Protein AF-A0A0E9VXN1-F1 (afdb_monomer)

Structure (mmCIF, N/CA/C/O backbone):
data_AF-A0A0E9VXN1-F1
#
_entry.id   AF-A0A0E9VXN1-F1
#
loop_
_atom_site.group_PDB
_atom_site.id
_atom_site.type_symbol
_atom_site.label_atom_id
_atom_site.label_alt_id
_atom_site.label_comp_id
_atom_site.label_asym_id
_atom_site.label_entity_id
_atom_site.label_seq_id
_atom_site.pdbx_PDB_ins_code
_atom_site.Cartn_x
_atom_site.Cartn_y
_atom_site.Cartn_z
_atom_site.occupancy
_atom_site.B_iso_or_equiv
_atom_site.auth_seq_id
_atom_site.auth_comp_id
_atom_site.auth_asym_id
_atom_site.auth_atom_id
_atom_site.pdbx_PDB_model_num
ATOM 1 N N . MET A 1 1 ? 6.090 -12.924 -28.806 1.00 87.06 1 MET A N 1
ATOM 2 C CA . MET A 1 1 ? 5.669 -14.341 -28.724 1.00 87.06 1 MET A CA 1
ATOM 3 C C . MET A 1 1 ? 4.661 -14.484 -27.591 1.00 87.06 1 MET A C 1
ATOM 5 O O . MET A 1 1 ? 4.756 -13.694 -26.655 1.00 87.06 1 MET A O 1
ATOM 9 N N . PRO A 1 2 ? 3.698 -15.418 -27.662 1.00 88.44 2 PRO A N 1
ATOM 10 C CA . PRO A 1 2 ? 2.807 -15.714 -26.539 1.00 88.44 2 PRO A CA 1
ATOM 11 C C . PRO A 1 2 ? 3.609 -16.160 -25.306 1.00 88.44 2 PRO A C 1
ATOM 13 O O . PRO A 1 2 ? 4.656 -16.790 -25.436 1.00 88.44 2 PRO A O 1
ATOM 16 N N . GLY A 1 3 ? 3.126 -15.811 -24.113 1.00 95.75 3 GLY A N 1
ATOM 17 C CA . GLY A 1 3 ? 3.819 -16.065 -22.851 1.00 95.75 3 GLY A CA 1
ATOM 18 C C . GLY A 1 3 ? 2.880 -16.000 -21.648 1.00 95.75 3 GLY A C 1
ATOM 19 O O . GLY A 1 3 ? 1.692 -15.706 -21.784 1.00 95.75 3 GLY A O 1
ATOM 20 N N . ARG A 1 4 ? 3.411 -16.295 -20.457 1.00 92.12 4 ARG A N 1
ATOM 21 C CA . ARG A 1 4 ? 2.635 -16.291 -19.211 1.00 92.12 4 ARG A CA 1
ATOM 22 C C . ARG A 1 4 ? 2.306 -14.858 -18.789 1.00 92.12 4 ARG A C 1
ATOM 24 O O . ARG A 1 4 ? 3.209 -14.059 -18.566 1.00 92.12 4 ARG A O 1
ATOM 31 N N . MET A 1 5 ? 1.019 -14.566 -18.621 1.00 92.25 5 MET A N 1
ATOM 32 C CA . MET A 1 5 ? 0.523 -13.295 -18.092 1.00 92.25 5 MET A CA 1
ATOM 33 C C . MET A 1 5 ? 0.024 -13.483 -16.652 1.00 92.25 5 MET A C 1
ATOM 35 O O . MET A 1 5 ? -0.691 -14.442 -16.361 1.00 92.25 5 MET A O 1
ATOM 39 N N . GLY A 1 6 ? 0.391 -12.567 -15.752 1.00 92.94 6 GLY A N 1
ATOM 40 C CA . GLY A 1 6 ? -0.026 -12.593 -14.345 1.00 92.94 6 GLY A CA 1
ATOM 41 C C . GLY A 1 6 ? 0.817 -13.506 -13.445 1.00 92.94 6 GLY A C 1
ATOM 42 O O . GLY A 1 6 ? 1.809 -14.093 -13.871 1.00 92.94 6 GLY A O 1
ATOM 43 N N . ASN A 1 7 ? 0.425 -13.603 -12.169 1.00 91.69 7 ASN A N 1
ATOM 44 C CA . ASN A 1 7 ? 1.213 -14.245 -11.104 1.00 91.69 7 ASN A CA 1
ATOM 45 C C . ASN A 1 7 ? 2.633 -13.659 -10.957 1.00 91.69 7 ASN A C 1
ATOM 47 O O . ASN A 1 7 ? 3.611 -14.380 -10.760 1.00 91.69 7 ASN A O 1
ATOM 51 N N . VAL A 1 8 ? 2.728 -12.338 -11.080 1.00 93.69 8 VAL A N 1
ATOM 52 C CA . VAL A 1 8 ? 3.941 -11.550 -10.854 1.00 93.69 8 VAL A CA 1
A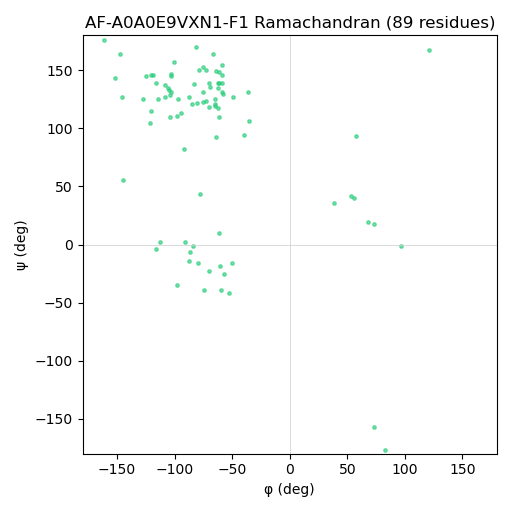TOM 53 C C . VAL A 1 8 ? 3.651 -10.586 -9.710 1.00 93.69 8 VAL A C 1
ATOM 55 O O . VAL A 1 8 ? 2.517 -10.128 -9.558 1.00 93.69 8 VAL A O 1
ATOM 58 N N . TYR A 1 9 ? 4.660 -10.294 -8.891 1.00 94.50 9 TYR A N 1
ATOM 59 C CA . TYR A 1 9 ? 4.540 -9.267 -7.864 1.00 94.50 9 TYR A CA 1
ATOM 60 C C . TYR A 1 9 ? 4.474 -7.892 -8.516 1.00 94.50 9 TYR A C 1
ATOM 62 O O . TYR A 1 9 ? 5.425 -7.466 -9.167 1.00 94.50 9 TYR A O 1
ATOM 70 N N . ASP A 1 10 ? 3.362 -7.202 -8.297 1.00 93.75 10 ASP A N 1
ATOM 71 C CA . ASP A 1 10 ? 3.154 -5.833 -8.746 1.00 93.75 10 ASP A CA 1
ATOM 72 C C . ASP A 1 10 ? 2.881 -4.923 -7.541 1.00 93.75 10 ASP A C 1
ATOM 74 O O . ASP A 1 10 ? 2.306 -5.355 -6.538 1.00 93.75 10 ASP A O 1
ATOM 78 N N . THR A 1 11 ? 3.338 -3.673 -7.604 1.00 94.69 11 THR A N 1
ATOM 79 C CA . THR A 1 11 ? 3.213 -2.701 -6.509 1.00 94.69 11 THR A CA 1
ATOM 80 C C . THR A 1 11 ? 2.431 -1.481 -6.971 1.00 94.69 11 THR A C 1
ATOM 82 O O . THR A 1 11 ? 2.914 -0.684 -7.769 1.00 94.69 11 THR A O 1
ATOM 85 N N . ALA A 1 12 ? 1.252 -1.277 -6.386 1.00 94.62 12 ALA A N 1
ATOM 86 C CA . ALA A 1 12 ? 0.502 -0.040 -6.552 1.00 94.62 12 ALA A CA 1
ATOM 87 C C . ALA A 1 12 ? 1.050 1.051 -5.613 1.00 94.62 12 ALA A C 1
ATOM 89 O O . ALA A 1 12 ? 1.084 0.881 -4.392 1.00 94.62 12 ALA A O 1
ATOM 90 N N . PHE A 1 13 ? 1.480 2.180 -6.179 1.00 92.56 13 PHE A N 1
ATOM 91 C CA . PHE A 1 13 ? 2.054 3.306 -5.435 1.00 92.56 13 PHE A CA 1
ATOM 92 C C . PHE A 1 13 ? 1.039 4.435 -5.213 1.00 92.56 13 PHE A C 1
ATOM 94 O O . PHE A 1 13 ? 0.084 4.594 -5.966 1.00 92.56 13 PHE A O 1
ATOM 101 N N . GLY A 1 14 ? 1.269 5.259 -4.183 1.00 89.81 14 GLY A N 1
ATOM 102 C CA . GLY A 1 14 ? 0.493 6.487 -3.959 1.00 89.81 14 GLY A CA 1
ATOM 103 C C . GLY A 1 14 ? -0.934 6.277 -3.439 1.00 89.81 14 GLY A C 1
ATOM 104 O O . GLY A 1 14 ? -1.751 7.195 -3.508 1.00 89.81 14 GLY A O 1
ATOM 105 N N . LEU A 1 15 ? -1.243 5.096 -2.900 1.00 92.31 15 LEU A N 1
ATOM 106 C CA . LEU A 1 15 ? -2.567 4.806 -2.362 1.00 92.31 15 LEU A CA 1
ATOM 107 C C . LEU A 1 15 ? -2.775 5.493 -1.006 1.00 92.31 15 LEU A C 1
ATOM 109 O O . LEU A 1 15 ? -2.024 5.292 -0.053 1.00 92.31 15 LEU A O 1
ATOM 113 N N . LYS A 1 16 ? -3.820 6.317 -0.917 1.00 90.62 16 LYS A N 1
ATOM 114 C CA . LYS A 1 16 ? -4.189 7.047 0.301 1.00 90.62 16 LYS A CA 1
ATOM 115 C C . LYS A 1 16 ? -5.018 6.161 1.236 1.00 90.62 16 LYS A C 1
ATOM 117 O O . LYS A 1 16 ? -5.932 5.481 0.780 1.00 90.62 16 LYS A O 1
ATOM 122 N N . VAL A 1 17 ? -4.753 6.213 2.540 1.00 90.56 17 VAL A N 1
ATOM 123 C CA . VAL A 1 17 ? -5.593 5.569 3.565 1.00 90.56 17 VAL A CA 1
ATOM 124 C C . VAL A 1 17 ? -6.713 6.523 3.981 1.00 90.56 17 VAL A C 1
ATOM 126 O O . VAL A 1 17 ? -6.450 7.667 4.348 1.00 90.56 17 VAL A O 1
ATOM 129 N N . TRP A 1 18 ? -7.962 6.062 3.930 1.00 89.06 18 TRP A N 1
ATOM 130 C CA . TRP A 1 18 ? -9.139 6.872 4.272 1.00 89.06 18 TRP A CA 1
ATOM 131 C C . TRP A 1 18 ? -9.643 6.631 5.695 1.00 89.06 18 TRP A C 1
ATOM 133 O O . TRP A 1 18 ? -10.141 7.548 6.354 1.00 89.06 18 TRP A O 1
ATOM 143 N N . ARG A 1 19 ? -9.537 5.388 6.168 1.00 88.06 19 ARG A N 1
ATOM 144 C CA . ARG A 1 19 ? -10.117 4.943 7.436 1.00 88.06 19 ARG A CA 1
ATOM 145 C C . ARG A 1 19 ? -9.300 3.791 8.017 1.00 88.06 19 ARG A C 1
ATOM 147 O O . ARG A 1 19 ? -8.839 2.928 7.273 1.00 88.06 19 ARG A O 1
ATOM 154 N N . ILE A 1 20 ? -9.162 3.754 9.341 1.00 89.69 20 ILE A N 1
ATOM 155 C CA . ILE A 1 20 ? -8.519 2.656 10.074 1.00 89.69 20 ILE A CA 1
ATOM 156 C C . ILE A 1 20 ? -9.472 2.180 11.169 1.00 89.69 20 ILE A C 1
ATOM 158 O O . ILE A 1 20 ? -9.950 2.962 11.991 1.00 89.69 20 ILE A O 1
ATOM 162 N N . ASN A 1 21 ? -9.767 0.882 11.172 1.00 87.88 21 ASN A N 1
ATOM 163 C CA . ASN A 1 21 ? -10.577 0.241 12.198 1.00 87.88 21 ASN A CA 1
ATOM 164 C C . ASN A 1 21 ? -9.678 -0.553 13.146 1.00 87.88 21 ASN A C 1
ATOM 166 O O . ASN A 1 21 ? -9.160 -1.602 12.775 1.00 87.88 21 ASN A O 1
ATOM 170 N N . THR A 1 22 ? -9.542 -0.075 14.380 1.00 86.94 22 THR A N 1
ATOM 171 C CA . THR A 1 22 ? -8.709 -0.697 15.418 1.00 86.94 22 THR A CA 1
ATOM 172 C C . THR A 1 22 ? -9.383 -1.886 16.103 1.00 86.94 22 THR A C 1
ATOM 174 O O . THR A 1 22 ? -8.706 -2.679 16.741 1.00 86.94 22 THR A O 1
ATOM 177 N N . LYS A 1 23 ? -10.707 -2.060 15.962 1.00 88.44 23 LYS A N 1
ATOM 178 C CA . LYS A 1 23 ? -11.422 -3.221 16.525 1.00 88.44 23 LYS A CA 1
ATOM 179 C C . LYS A 1 23 ? -11.158 -4.497 15.724 1.00 88.44 23 LYS A C 1
ATOM 181 O O . LYS A 1 23 ? -11.058 -5.573 16.299 1.00 88.44 23 LYS A O 1
ATOM 186 N N . HIS A 1 24 ? -11.092 -4.367 14.401 1.00 88.88 24 HIS A N 1
ATOM 187 C CA . HIS A 1 24 ? -10.916 -5.492 13.476 1.00 88.88 24 HIS A CA 1
ATOM 188 C C . HIS A 1 24 ? -9.564 -5.463 12.750 1.00 88.88 24 HIS A C 1
ATOM 190 O O . HIS A 1 24 ? -9.321 -6.312 11.903 1.00 88.88 24 HIS A O 1
ATOM 196 N N . ASN A 1 25 ? -8.704 -4.485 13.061 1.00 88.81 25 ASN A N 1
ATOM 197 C CA . ASN A 1 25 ? -7.414 -4.256 12.404 1.00 88.81 25 ASN A CA 1
ATOM 198 C C . ASN A 1 25 ? -7.529 -4.154 10.871 1.00 88.81 25 ASN A C 1
ATOM 200 O O . ASN A 1 25 ? -6.713 -4.695 10.132 1.00 88.81 25 ASN A O 1
ATOM 204 N N . VAL A 1 26 ? -8.568 -3.455 10.393 1.00 90.94 26 VAL A N 1
ATOM 205 C CA . VAL A 1 26 ? -8.853 -3.280 8.958 1.00 90.94 26 VAL A CA 1
ATOM 206 C C . VAL A 1 26 ? -8.442 -1.883 8.505 1.00 90.94 26 VAL A C 1
ATOM 208 O O . VAL A 1 26 ? -8.830 -0.884 9.120 1.00 90.94 26 VAL A O 1
ATOM 211 N N . ILE A 1 27 ? -7.709 -1.819 7.394 1.00 93.12 27 ILE A N 1
ATOM 212 C CA . ILE A 1 27 ? -7.257 -0.580 6.755 1.00 93.12 27 ILE A CA 1
ATOM 213 C C . ILE A 1 27 ? -8.040 -0.383 5.455 1.00 93.12 27 ILE A C 1
ATOM 215 O O . ILE A 1 27 ? -8.067 -1.267 4.603 1.00 93.12 27 ILE A O 1
ATOM 219 N N . TYR A 1 28 ? -8.657 0.787 5.294 1.00 92.44 28 TYR A N 1
ATOM 220 C CA . TYR A 1 28 ? -9.370 1.160 4.075 1.00 92.44 28 TYR A CA 1
ATOM 221 C C . TYR A 1 28 ? -8.459 2.018 3.203 1.00 92.44 28 TYR A C 1
ATOM 223 O O . TYR A 1 28 ? -8.146 3.165 3.541 1.00 92.44 28 TYR A O 1
ATOM 231 N N . VAL A 1 29 ? -8.036 1.441 2.085 1.00 93.56 29 VAL A N 1
ATOM 232 C CA . VAL A 1 29 ? -7.113 2.042 1.122 1.00 93.56 29 VAL A CA 1
ATOM 233 C C . VAL A 1 29 ? -7.896 2.532 -0.096 1.00 93.56 29 VAL A C 1
ATOM 235 O O . VAL A 1 29 ? -8.925 1.964 -0.453 1.00 93.56 29 VAL A O 1
ATOM 238 N N . ASN A 1 30 ? -7.441 3.620 -0.708 1.00 93.69 30 ASN A N 1
ATOM 239 C CA . ASN A 1 30 ? -8.027 4.162 -1.927 1.00 93.69 30 ASN A CA 1
ATOM 240 C C . ASN A 1 30 ? -7.755 3.254 -3.140 1.00 93.69 30 ASN A C 1
ATOM 242 O O . ASN A 1 30 ? -6.623 2.812 -3.316 1.00 93.69 30 ASN A O 1
ATOM 246 N N . GLY A 1 31 ? -8.746 3.067 -4.014 1.00 93.75 31 GLY A N 1
ATOM 247 C CA . GLY A 1 31 ? -8.590 2.334 -5.276 1.00 93.75 31 GLY A CA 1
ATOM 248 C C . GLY A 1 31 ? -8.464 0.810 -5.131 1.00 93.75 31 GLY A C 1
ATOM 249 O O . GLY A 1 31 ? -8.927 0.223 -4.154 1.00 93.75 31 GLY A O 1
ATOM 250 N N . SER A 1 32 ? -7.855 0.177 -6.138 1.00 93.94 32 SER A N 1
ATOM 251 C CA . SER A 1 32 ? -7.674 -1.279 -6.231 1.00 93.94 32 SER A CA 1
ATOM 252 C C . SER A 1 32 ? -6.245 -1.697 -5.884 1.00 93.94 32 SER A C 1
ATOM 254 O O . SER A 1 32 ? -5.287 -1.004 -6.221 1.00 93.94 32 SER A O 1
ATOM 256 N N . VAL A 1 33 ? -6.102 -2.862 -5.250 1.00 95.06 33 VAL A N 1
ATOM 257 C CA . VAL A 1 33 ? -4.809 -3.481 -4.916 1.00 95.06 33 VAL A CA 1
ATOM 258 C C . VAL A 1 33 ? -4.594 -4.694 -5.829 1.00 95.06 33 VAL A C 1
ATOM 260 O O . VAL A 1 33 ? -5.549 -5.445 -6.040 1.00 95.06 33 VAL A O 1
ATOM 263 N N . PRO A 1 34 ? -3.386 -4.904 -6.387 1.00 95.31 34 PRO A N 1
ATOM 264 C CA . PRO A 1 34 ? -3.106 -6.059 -7.232 1.00 95.31 34 PRO A CA 1
ATOM 265 C C . PRO A 1 34 ? -3.263 -7.371 -6.453 1.00 95.31 34 PRO A C 1
ATOM 267 O O . PRO A 1 34 ? -2.765 -7.512 -5.337 1.00 95.31 34 PRO A O 1
ATOM 270 N N . GLY A 1 35 ? -3.939 -8.340 -7.069 1.00 94.06 35 GLY A N 1
ATOM 271 C CA . GLY A 1 35 ? -4.215 -9.652 -6.484 1.00 94.06 35 GLY A CA 1
ATOM 272 C C . GLY A 1 35 ? -5.708 -9.961 -6.383 1.00 94.06 35 GLY A C 1
ATOM 273 O O . GLY A 1 35 ? -6.568 -9.101 -6.566 1.00 94.06 35 GLY A O 1
ATOM 274 N N . HIS A 1 36 ? -6.025 -11.226 -6.114 1.00 95.06 36 HIS A N 1
ATOM 275 C CA . HIS A 1 36 ? -7.400 -11.652 -5.863 1.00 95.06 36 HIS A CA 1
ATOM 276 C C . HIS A 1 36 ? -7.816 -11.364 -4.408 1.00 95.06 36 HIS A C 1
ATOM 278 O O . HIS A 1 36 ? -6.996 -11.041 -3.546 1.00 95.06 36 HIS A O 1
ATOM 284 N N . ARG A 1 37 ? -9.112 -11.516 -4.110 1.00 95.06 37 ARG A N 1
ATOM 285 C CA . ARG A 1 37 ? -9.652 -11.359 -2.747 1.00 95.06 37 ARG A CA 1
ATOM 286 C C . ARG A 1 37 ? -9.023 -12.383 -1.798 1.00 95.06 37 ARG A C 1
ATOM 288 O O . ARG A 1 37 ? -8.884 -13.541 -2.175 1.00 95.06 37 ARG A O 1
ATOM 295 N N . ASN A 1 38 ? -8.684 -11.968 -0.579 1.00 94.50 38 ASN A N 1
ATOM 296 C CA . ASN A 1 38 ? -8.045 -12.799 0.455 1.00 94.50 38 ASN A CA 1
ATOM 297 C C . ASN A 1 38 ? -6.600 -13.233 0.130 1.00 94.50 38 ASN A C 1
ATOM 299 O O . ASN A 1 38 ? -6.094 -14.179 0.727 1.00 94.50 38 ASN A O 1
ATOM 303 N N . CYS A 1 39 ? -5.924 -12.550 -0.798 1.00 93.62 39 CYS A N 1
ATOM 304 C CA . CYS A 1 39 ? -4.489 -12.722 -1.014 1.00 93.62 39 CYS A CA 1
ATOM 305 C C . CYS A 1 39 ? -3.671 -12.025 0.092 1.00 93.62 39 CYS A C 1
ATOM 307 O O . CYS A 1 39 ? -4.107 -11.030 0.678 1.00 93.62 39 CYS A O 1
ATOM 309 N N . LEU A 1 40 ? -2.465 -12.528 0.353 1.00 94.62 40 LEU A N 1
ATOM 310 C CA . LEU A 1 40 ? -1.481 -11.864 1.204 1.00 94.62 40 LEU A CA 1
ATOM 311 C C . LEU A 1 40 ? -0.851 -10.694 0.443 1.00 94.62 40 LEU A C 1
ATOM 313 O O . LEU A 1 40 ? -0.398 -10.846 -0.690 1.00 94.62 40 LEU A O 1
ATOM 317 N N . VAL A 1 41 ? -0.788 -9.528 1.083 1.00 94.88 41 VAL A N 1
ATOM 318 C CA . VAL A 1 41 ? -0.250 -8.305 0.478 1.00 94.88 41 VAL A CA 1
ATOM 319 C C . VAL A 1 41 ? 0.858 -7.713 1.337 1.00 94.88 41 VAL A C 1
ATOM 321 O O . VAL A 1 41 ? 0.807 -7.750 2.566 1.00 94.88 41 VAL A O 1
ATOM 324 N N . LYS A 1 42 ? 1.865 -7.132 0.681 1.00 94.56 42 LYS A N 1
ATOM 325 C CA . LYS A 1 42 ? 2.939 -6.393 1.346 1.00 94.56 42 LYS A CA 1
ATOM 326 C C . LYS A 1 42 ? 2.588 -4.909 1.379 1.00 94.56 42 LYS A C 1
ATOM 328 O O . LYS A 1 42 ? 2.569 -4.257 0.339 1.00 94.56 42 LYS A O 1
ATOM 333 N N . VAL A 1 43 ? 2.357 -4.374 2.574 1.00 92.75 43 VAL A N 1
ATOM 334 C CA . VAL A 1 43 ? 2.076 -2.948 2.793 1.00 92.75 43 VAL A CA 1
ATOM 335 C C . VAL A 1 43 ? 3.311 -2.279 3.387 1.00 92.75 43 VAL A C 1
ATOM 337 O O . VAL A 1 43 ? 3.930 -2.811 4.304 1.00 92.75 43 VAL A O 1
ATOM 340 N N . ARG A 1 44 ? 3.688 -1.125 2.836 1.00 90.12 44 ARG A N 1
ATOM 341 C CA . ARG A 1 44 ? 4.804 -0.296 3.303 1.00 90.12 44 ARG A CA 1
ATOM 342 C C . ARG A 1 44 ? 4.503 1.174 3.052 1.00 90.12 44 ARG A C 1
ATOM 344 O O . ARG A 1 44 ? 3.641 1.488 2.228 1.00 90.12 44 ARG A O 1
ATOM 351 N N . ASP A 1 45 ? 5.259 2.046 3.703 1.00 88.56 45 ASP A N 1
ATOM 352 C CA . ASP A 1 45 ? 5.191 3.477 3.432 1.00 88.56 45 ASP A CA 1
ATOM 353 C C . ASP A 1 45 ? 5.569 3.792 1.981 1.00 88.56 45 ASP A C 1
ATOM 355 O O . ASP A 1 45 ? 6.348 3.089 1.324 1.00 88.56 45 ASP A O 1
ATOM 359 N N . THR A 1 46 ? 4.953 4.851 1.460 1.00 87.88 46 THR A N 1
ATOM 360 C CA . THR A 1 46 ? 5.124 5.266 0.070 1.00 87.88 46 THR A CA 1
ATOM 361 C C . THR A 1 46 ? 6.529 5.805 -0.178 1.00 87.88 46 THR A C 1
ATOM 363 O O . THR A 1 46 ? 7.036 6.627 0.579 1.00 87.88 46 THR A O 1
ATOM 366 N N . ILE A 1 47 ? 7.130 5.388 -1.293 1.00 88.12 47 ILE A N 1
ATOM 367 C CA . ILE A 1 47 ? 8.413 5.915 -1.781 1.0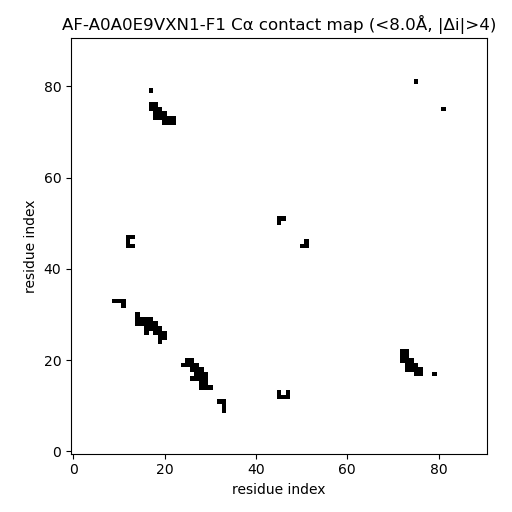0 88.12 47 ILE A CA 1
ATOM 368 C C . ILE A 1 47 ? 8.237 7.102 -2.742 1.00 88.12 47 ILE A C 1
ATOM 370 O O . ILE A 1 47 ? 9.213 7.600 -3.295 1.00 88.12 47 ILE A O 1
ATOM 374 N N . VAL A 1 48 ? 6.993 7.533 -2.991 1.00 89.38 48 VAL A N 1
ATOM 375 C CA . VAL A 1 48 ? 6.694 8.618 -3.935 1.00 89.38 48 VAL A CA 1
ATOM 376 C C . VAL A 1 48 ? 7.290 9.933 -3.411 1.00 89.38 48 VAL A C 1
ATOM 378 O O . VAL A 1 48 ? 6.869 10.375 -2.336 1.00 89.38 48 VAL A O 1
ATOM 381 N N . PRO A 1 49 ? 8.187 10.604 -4.166 1.00 84.19 49 PRO A N 1
ATOM 382 C CA . PRO A 1 49 ? 8.941 11.768 -3.692 1.00 84.19 49 PRO A CA 1
ATOM 383 C C . PRO A 1 49 ? 8.078 12.886 -3.104 1.00 84.19 49 PRO A C 1
ATOM 385 O O . PRO A 1 49 ? 8.370 13.403 -2.030 1.00 84.19 49 PRO A O 1
ATOM 388 N N . THR A 1 50 ? 6.944 13.188 -3.741 1.00 84.56 50 THR A N 1
ATOM 389 C CA . THR A 1 50 ? 5.985 14.224 -3.314 1.00 84.56 50 THR A CA 1
ATOM 390 C C . THR A 1 50 ? 5.390 13.978 -1.923 1.00 84.56 50 THR A C 1
ATOM 392 O O . THR A 1 50 ? 4.813 14.880 -1.321 1.00 84.56 50 THR A O 1
ATOM 395 N N . ARG A 1 51 ? 5.471 12.746 -1.406 1.00 78.19 51 ARG A N 1
ATOM 396 C CA . ARG A 1 51 ? 4.880 12.341 -0.124 1.00 78.19 51 ARG A CA 1
ATOM 397 C C . ARG A 1 51 ? 5.916 11.925 0.921 1.00 78.19 51 ARG A C 1
ATOM 399 O O . ARG A 1 51 ? 5.518 11.700 2.059 1.00 78.19 51 ARG A O 1
ATOM 406 N N . LEU A 1 52 ? 7.209 11.888 0.585 1.00 71.56 52 LEU A N 1
ATOM 407 C CA . LEU A 1 52 ? 8.274 11.485 1.516 1.00 71.56 52 LEU A CA 1
ATOM 408 C C . LEU A 1 52 ? 8.338 12.386 2.761 1.00 71.56 52 LEU A C 1
ATOM 410 O O . LEU A 1 52 ? 8.483 11.891 3.871 1.00 71.56 52 LEU A O 1
ATOM 414 N N . GLY A 1 53 ? 8.138 13.698 2.598 1.00 64.62 53 GLY A N 1
ATOM 415 C CA . GLY A 1 53 ? 8.103 14.658 3.711 1.00 64.62 53 GLY A CA 1
ATOM 416 C C . GLY A 1 53 ? 6.748 14.788 4.420 1.00 64.62 53 GLY A C 1
ATOM 417 O O . GLY A 1 53 ? 6.629 15.569 5.360 1.00 64.62 53 GLY A O 1
ATOM 418 N N . ALA A 1 54 ? 5.710 14.069 3.972 1.00 64.38 54 ALA A N 1
ATOM 419 C CA . ALA A 1 54 ? 4.374 14.115 4.577 1.00 64.38 54 ALA A CA 1
ATOM 420 C C . ALA A 1 54 ? 4.212 13.116 5.737 1.00 64.38 54 ALA A C 1
ATOM 422 O O . ALA A 1 54 ? 3.279 13.241 6.529 1.00 64.38 54 ALA A O 1
ATOM 423 N N . ALA A 1 55 ? 5.132 12.156 5.870 1.00 61.59 55 ALA A N 1
ATOM 424 C CA . ALA A 1 55 ? 5.212 11.226 6.994 1.00 61.59 55 ALA A CA 1
ATOM 425 C C . ALA A 1 55 ? 5.833 11.896 8.235 1.00 61.59 55 ALA A C 1
ATOM 427 O O . ALA A 1 55 ? 6.695 11.323 8.890 1.00 61.59 55 ALA A O 1
ATOM 428 N N . GLN A 1 56 ? 5.439 13.135 8.544 1.00 58.47 56 GLN A N 1
ATOM 429 C CA . GLN A 1 56 ? 6.094 13.905 9.603 1.00 58.47 56 GLN A CA 1
ATOM 430 C C . GLN A 1 56 ? 5.809 13.378 11.011 1.00 58.47 56 GLN A C 1
ATOM 432 O O . GLN A 1 56 ? 6.626 13.616 11.884 1.00 58.47 56 GLN A O 1
ATOM 437 N N . ASN A 1 57 ? 4.714 12.641 11.244 1.00 58.44 57 ASN A N 1
ATOM 438 C CA . ASN A 1 57 ? 4.378 12.129 12.581 1.00 58.44 57 ASN A CA 1
ATOM 439 C C . ASN A 1 57 ? 3.702 10.737 12.575 1.00 58.44 57 ASN A C 1
ATOM 441 O O . ASN A 1 57 ? 2.594 10.605 13.110 1.00 58.44 57 ASN A O 1
ATOM 445 N N . PRO A 1 58 ? 4.273 9.673 11.977 1.00 66.50 58 PRO A N 1
ATOM 446 C CA . PRO A 1 58 ? 3.852 8.330 12.351 1.00 66.50 58 PRO A CA 1
ATOM 447 C C . PRO A 1 58 ? 4.191 8.113 13.839 1.00 66.50 58 PRO A C 1
ATOM 449 O O . PRO A 1 58 ? 5.253 8.550 14.286 1.00 66.50 58 PRO A O 1
ATOM 452 N N . PRO A 1 59 ? 3.317 7.470 14.635 1.00 63.91 59 PRO A N 1
ATOM 453 C CA . PRO A 1 59 ? 3.673 7.098 15.996 1.00 63.91 59 PRO A CA 1
ATOM 454 C C . PRO A 1 59 ? 4.864 6.137 15.933 1.00 63.91 59 PRO A C 1
ATOM 456 O O . PRO A 1 59 ? 4.73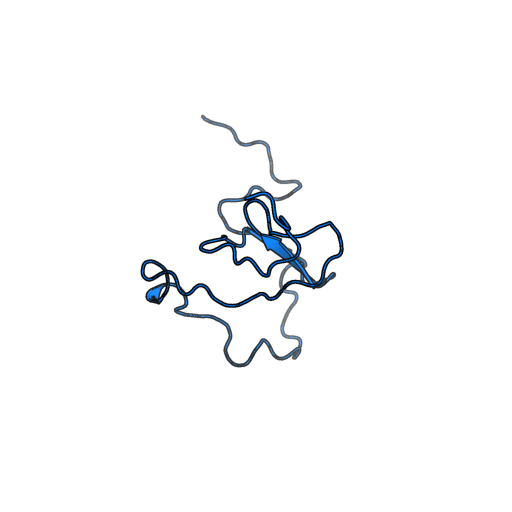5 5.006 15.464 1.00 63.91 59 PRO A O 1
ATOM 459 N N . PHE A 1 60 ? 6.028 6.621 16.362 1.00 53.72 60 PHE A N 1
ATOM 460 C CA . PHE A 1 60 ? 7.230 5.823 16.545 1.00 53.72 60 PHE A CA 1
ATOM 461 C C . PHE A 1 60 ? 7.576 5.804 18.037 1.00 53.72 60 PHE A C 1
ATOM 463 O O . PHE A 1 60 ? 7.704 6.883 18.623 1.00 53.72 60 PHE A O 1
ATOM 470 N N . PRO A 1 61 ? 7.732 4.629 18.677 1.00 57.56 61 PRO A N 1
ATOM 471 C CA . PRO A 1 61 ? 7.616 3.258 18.148 1.00 57.56 61 PRO A CA 1
ATOM 472 C C . PRO A 1 61 ? 6.178 2.884 17.724 1.00 57.56 61 PRO A C 1
ATOM 474 O O . PRO A 1 61 ? 5.240 3.584 18.117 1.00 57.56 61 PRO A O 1
ATOM 477 N N . PRO A 1 62 ? 5.980 1.803 16.930 1.00 61.75 62 PRO A N 1
ATOM 478 C CA . PRO A 1 62 ? 4.643 1.343 16.546 1.00 61.75 62 PRO A CA 1
ATOM 479 C C . PRO A 1 62 ? 3.767 1.249 17.793 1.00 61.75 62 PRO A C 1
ATOM 481 O O . PRO A 1 62 ? 4.191 0.657 18.784 1.00 61.75 62 PRO A O 1
ATOM 484 N N . SER A 1 63 ? 2.593 1.890 17.745 1.00 57.81 63 SER A N 1
ATOM 485 C CA . SER A 1 63 ? 1.725 2.160 18.897 1.00 57.81 63 SER A CA 1
ATOM 486 C C . SER A 1 63 ? 1.749 1.023 19.917 1.00 57.81 63 SER A C 1
ATOM 488 O O . SER A 1 63 ? 1.171 -0.042 19.677 1.00 57.81 63 SER A O 1
ATOM 490 N N . SER A 1 64 ? 2.422 1.239 21.048 1.00 46.16 64 SER A N 1
ATOM 491 C CA . SER A 1 64 ? 2.375 0.307 22.163 1.00 46.16 64 SER A CA 1
ATOM 492 C C . SER A 1 64 ? 0.911 0.168 22.574 1.00 46.16 64 SER A C 1
ATOM 494 O O . SER A 1 64 ? 0.214 1.159 22.786 1.00 46.16 64 SER A O 1
ATOM 496 N N . LEU A 1 65 ? 0.417 -1.066 22.690 1.00 50.47 65 LEU A N 1
ATOM 497 C CA . LEU A 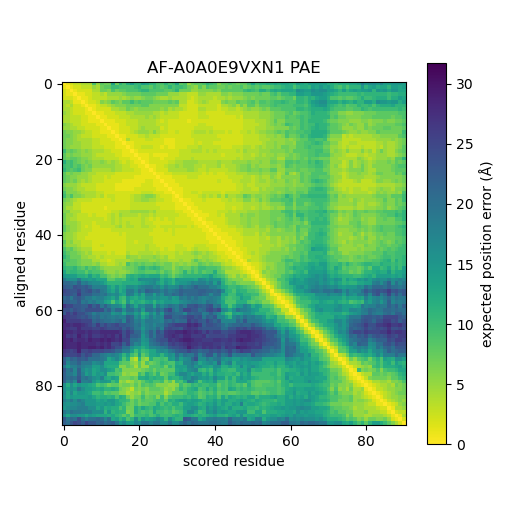1 65 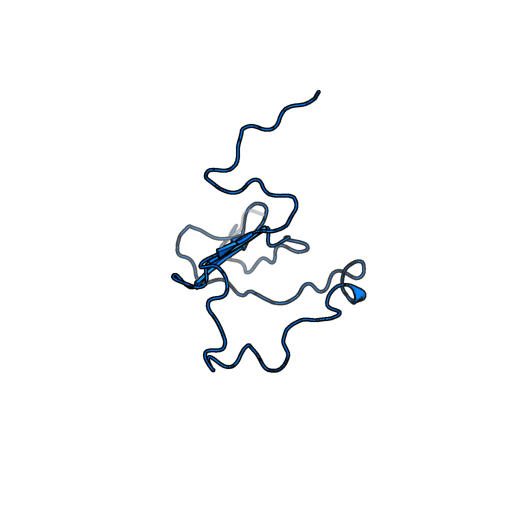? -0.958 -1.391 23.110 1.00 50.47 65 LEU A CA 1
ATOM 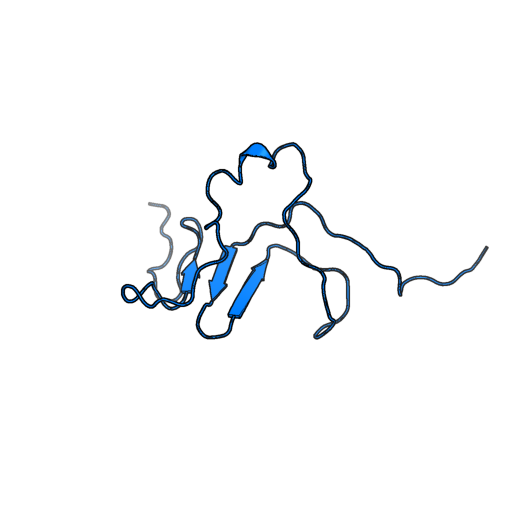498 C C . LEU A 1 65 ? -1.303 -0.894 24.536 1.00 50.47 65 LEU A C 1
ATOM 500 O O . LEU A 1 65 ? -2.344 -1.249 25.090 1.00 50.47 65 LEU A O 1
ATOM 504 N N . THR A 1 66 ? -0.442 -0.078 25.151 1.00 42.44 66 THR A N 1
ATOM 505 C CA . THR A 1 66 ? -0.651 0.588 26.433 1.00 42.44 66 THR A CA 1
ATOM 506 C C . THR A 1 66 ? -1.813 1.569 26.326 1.00 42.44 66 THR A C 1
ATOM 508 O O . THR A 1 66 ? -1.680 2.730 25.950 1.00 42.44 66 THR A O 1
ATOM 511 N N . ARG A 1 67 ? -2.975 1.020 26.669 1.00 47.34 67 ARG A N 1
ATOM 512 C CA . ARG A 1 67 ? -4.297 1.610 26.852 1.00 47.34 67 ARG A CA 1
ATOM 513 C C . ARG A 1 67 ? -4.252 2.976 27.546 1.00 47.34 67 ARG A C 1
ATOM 515 O O . ARG A 1 67 ? -4.363 3.053 28.767 1.00 47.34 67 ARG A O 1
ATOM 522 N N . THR A 1 68 ? -4.234 4.057 26.774 1.00 42.62 68 THR A N 1
ATOM 523 C CA . THR A 1 68 ? -4.634 5.383 27.257 1.00 42.62 68 THR A CA 1
ATOM 524 C C . THR A 1 68 ? -5.797 5.921 26.418 1.00 42.62 68 THR A C 1
ATOM 526 O O . THR A 1 68 ? -5.663 6.329 25.273 1.00 42.62 68 THR A O 1
ATOM 529 N N . LYS A 1 69 ? -6.975 5.856 27.057 1.00 37.47 69 LYS A N 1
ATOM 530 C CA . LYS A 1 69 ? -8.237 6.575 26.798 1.00 37.47 69 LYS A CA 1
ATOM 531 C C . LYS A 1 69 ? -8.868 6.425 25.407 1.00 37.47 69 LYS A C 1
ATOM 533 O O . LYS A 1 69 ? -8.604 7.201 24.501 1.00 37.47 69 LYS A O 1
ATOM 538 N N . SER A 1 70 ? -9.778 5.446 25.311 1.00 44.00 70 SER A N 1
ATOM 539 C CA . SER A 1 70 ? -11.018 5.448 24.501 1.00 44.00 70 SER A CA 1
ATOM 540 C C . SER A 1 70 ? -10.967 6.090 23.105 1.00 44.00 70 SER A C 1
ATOM 542 O O . SER A 1 70 ? -11.946 6.701 22.670 1.00 44.00 70 SER A O 1
ATOM 544 N N . SER A 1 71 ? -9.847 5.956 22.395 1.00 47.94 71 SER A N 1
ATOM 545 C CA . SER A 1 71 ? -9.703 6.494 21.048 1.00 47.94 71 SER A CA 1
ATOM 546 C C . SER A 1 71 ? -10.685 5.773 20.129 1.00 47.94 71 SER A C 1
ATOM 548 O O . SER A 1 71 ? -10.761 4.544 20.119 1.00 47.94 71 SER A O 1
ATOM 550 N N . GLN A 1 72 ? -11.514 6.565 19.456 1.00 53.66 72 GLN A N 1
ATOM 551 C CA . GLN A 1 72 ? -12.679 6.171 18.666 1.00 53.66 72 GLN A CA 1
ATOM 552 C C . GLN A 1 72 ? -12.439 4.842 17.923 1.00 53.66 72 GLN A C 1
ATOM 554 O O . GLN A 1 72 ? -11.427 4.693 17.244 1.00 53.66 72 GLN A O 1
ATOM 559 N N . ARG A 1 73 ? -13.381 3.879 18.017 1.00 53.62 73 ARG A N 1
ATOM 560 C CA . ARG A 1 73 ? -13.293 2.516 17.415 1.00 53.62 73 ARG A CA 1
ATOM 561 C C . ARG A 1 73 ? -12.914 2.514 15.924 1.00 53.62 73 ARG A C 1
ATOM 563 O O . ARG A 1 73 ? -12.585 1.479 15.350 1.00 53.62 73 ARG A O 1
ATOM 570 N N . THR A 1 74 ? -13.024 3.661 15.266 1.00 54.06 74 THR A N 1
ATOM 571 C CA . THR A 1 74 ? -12.501 3.902 13.936 1.00 54.06 74 THR A CA 1
ATOM 572 C C . THR A 1 74 ? -12.020 5.348 13.820 1.00 54.06 74 THR A C 1
ATOM 574 O O . THR A 1 74 ? -12.808 6.268 14.035 1.00 54.06 74 THR A O 1
ATOM 577 N N . SER A 1 75 ? -10.776 5.549 13.386 1.00 65.31 75 SER A N 1
ATOM 578 C CA . SER A 1 75 ? -10.320 6.842 12.882 1.00 65.31 75 SER A CA 1
ATOM 579 C C . SER A 1 75 ? -10.688 6.958 11.399 1.00 65.31 75 SER A C 1
ATOM 581 O O . SER A 1 75 ? -10.324 6.120 10.573 1.00 65.31 75 SER A O 1
ATOM 583 N N . THR A 1 76 ? -11.471 7.980 11.059 1.00 69.19 76 THR A N 1
ATOM 584 C CA . THR A 1 76 ? -11.846 8.299 9.673 1.00 69.19 76 THR A CA 1
ATOM 585 C C . THR A 1 76 ? -11.258 9.664 9.345 1.00 69.19 76 THR A C 1
ATOM 587 O O . THR A 1 76 ? -11.236 10.547 10.203 1.00 69.19 76 THR A O 1
ATOM 590 N N . MET A 1 77 ? -10.721 9.837 8.141 1.00 63.12 77 MET A N 1
ATOM 591 C CA . MET A 1 77 ? -10.109 11.101 7.744 1.00 63.12 77 MET A CA 1
ATOM 592 C C . MET A 1 77 ? -11.151 12.236 7.707 1.00 63.12 77 MET A C 1
ATOM 594 O O . MET A 1 77 ? -12.310 11.990 7.392 1.00 63.12 77 MET A O 1
ATOM 598 N N . ARG A 1 78 ? -10.744 13.485 7.992 1.00 66.88 78 ARG A N 1
ATOM 599 C CA . ARG A 1 78 ? -11.657 14.646 8.149 1.00 66.88 78 ARG A CA 1
ATOM 600 C C . ARG A 1 78 ? -12.555 14.934 6.941 1.00 66.88 78 ARG A C 1
ATOM 602 O O . ARG A 1 78 ? -13.595 15.552 7.093 1.00 66.88 78 ARG A O 1
ATOM 609 N N . THR A 1 79 ? -12.133 14.521 5.752 1.00 66.94 79 THR A N 1
ATOM 610 C CA . THR A 1 79 ? -12.864 14.724 4.494 1.00 66.94 79 THR A CA 1
ATOM 611 C C . THR A 1 79 ? -13.885 13.624 4.206 1.00 66.94 79 THR A C 1
ATOM 613 O O . THR A 1 79 ? -14.589 13.698 3.208 1.00 66.94 79 THR A O 1
ATOM 616 N N . CYS A 1 80 ? -13.916 12.559 5.008 1.00 70.44 80 CYS A N 1
ATOM 617 C CA . CYS A 1 80 ? -14.867 11.469 4.852 1.00 70.44 80 CYS A CA 1
ATOM 618 C C . CYS A 1 80 ? -16.046 11.692 5.793 1.00 70.44 80 CYS A C 1
ATOM 620 O O . CYS A 1 80 ? -15.851 11.768 7.006 1.00 70.44 80 CYS A O 1
ATOM 622 N N . SER A 1 81 ? -17.256 11.702 5.242 1.00 77.12 81 SER A N 1
ATOM 623 C CA . SER A 1 81 ? -18.483 11.626 6.031 1.00 77.12 81 SER A CA 1
ATOM 624 C C . SER A 1 81 ? -18.492 10.343 6.860 1.00 77.12 81 SER A C 1
ATOM 626 O O . SER A 1 81 ? -18.247 9.246 6.336 1.00 77.12 81 SER A O 1
ATOM 628 N N . ARG A 1 82 ? -18.784 10.454 8.153 1.00 80.19 82 ARG A N 1
ATOM 629 C CA . ARG A 1 82 ? -18.964 9.280 9.007 1.00 80.19 82 ARG A CA 1
ATOM 630 C C . ARG A 1 82 ? -20.340 8.677 8.788 1.00 80.19 82 ARG A C 1
ATOM 632 O O . ARG A 1 82 ? -21.319 9.354 8.495 1.00 80.19 82 ARG A O 1
ATOM 639 N N . PHE A 1 83 ? -20.414 7.368 8.988 1.00 76.62 83 PHE A N 1
ATOM 640 C CA . PHE A 1 83 ? -21.691 6.674 9.007 1.00 76.62 83 PHE A CA 1
ATOM 641 C C . PHE A 1 83 ? -22.542 7.211 10.169 1.00 76.62 83 PHE A C 1
ATOM 643 O O . PHE A 1 83 ? -22.126 7.102 11.323 1.00 76.62 83 PHE A O 1
ATOM 650 N N . GLY A 1 84 ? -23.694 7.805 9.851 1.00 79.12 84 GLY A N 1
ATOM 651 C CA . GLY A 1 84 ? -24.587 8.453 10.816 1.00 79.12 84 GLY A CA 1
ATOM 652 C C . GLY A 1 84 ? -24.429 9.974 10.942 1.00 79.12 84 GLY A C 1
ATOM 653 O O . GLY A 1 84 ? -25.170 10.577 11.711 1.00 79.12 84 GLY A O 1
ATOM 654 N N . GLU A 1 85 ? -23.504 10.604 10.209 1.00 82.56 85 GLU A N 1
ATOM 655 C CA . GLU A 1 85 ? -23.501 12.067 10.057 1.00 82.56 85 GLU A CA 1
ATOM 656 C C . G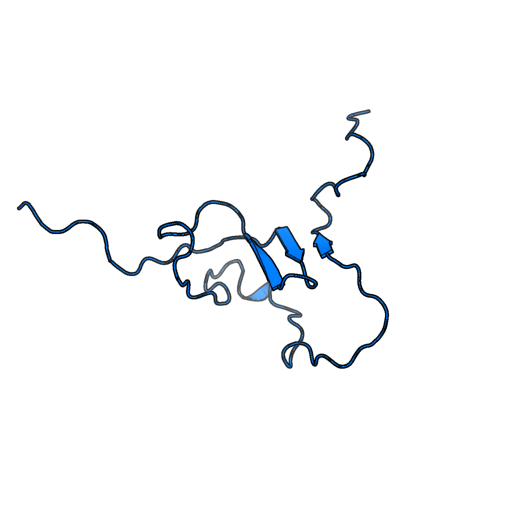LU A 1 85 ? -24.653 12.519 9.135 1.00 82.56 85 GLU A C 1
ATOM 658 O O . GLU A 1 85 ? -25.064 11.756 8.252 1.00 82.56 85 GLU A O 1
ATOM 663 N N . PRO A 1 86 ? -25.203 13.734 9.342 1.00 86.56 86 PRO A N 1
ATOM 664 C CA . PRO A 1 86 ? -26.265 14.272 8.494 1.00 86.56 86 PRO A CA 1
ATOM 665 C C . PRO A 1 86 ? -25.818 14.379 7.029 1.00 86.56 86 PRO A C 1
ATOM 667 O O . PRO A 1 86 ? -24.628 14.500 6.731 1.00 86.56 86 PRO A O 1
ATOM 670 N N . SER A 1 87 ? -26.785 14.338 6.106 1.00 83.81 87 SER A N 1
ATOM 671 C CA . SER A 1 87 ? -26.521 14.463 4.670 1.00 83.81 87 SER A CA 1
ATOM 672 C C . SER A 1 87 ? -25.823 15.783 4.351 1.00 83.81 87 SER A C 1
ATOM 674 O O . SER A 1 87 ? -26.200 16.830 4.876 1.00 83.81 87 SER A O 1
ATOM 676 N N . VAL A 1 88 ? -24.838 15.737 3.456 1.00 85.81 88 VAL A N 1
ATOM 677 C CA . VAL 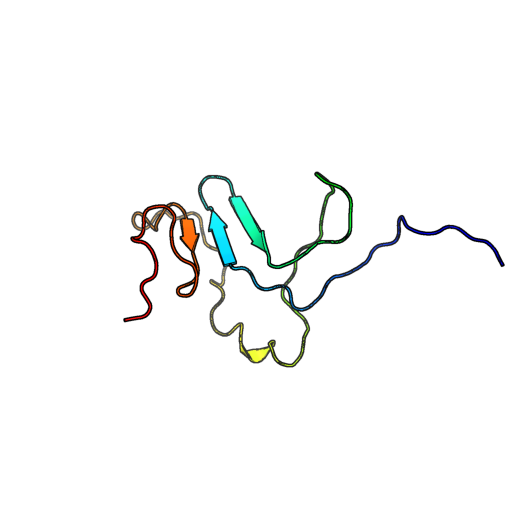A 1 88 ? -24.112 16.930 3.009 1.00 85.81 88 VAL A CA 1
ATOM 678 C C . VAL A 1 88 ? -25.075 17.856 2.260 1.00 85.81 88 VAL A C 1
ATOM 680 O O . VAL A 1 88 ? -25.632 17.464 1.238 1.00 85.81 88 VAL A O 1
ATOM 683 N N . SER A 1 89 ? -25.263 19.077 2.759 1.00 83.31 89 SER A N 1
ATOM 684 C CA . SER A 1 89 ? -26.029 20.137 2.097 1.00 83.31 89 SER A CA 1
ATOM 685 C C . SER A 1 89 ? -25.083 21.174 1.488 1.00 83.31 89 SER A C 1
ATOM 687 O O . SER A 1 89 ? -24.214 21.696 2.185 1.00 83.31 89 SER A O 1
ATOM 689 N N . LEU A 1 90 ? -25.265 21.485 0.205 1.00 77.81 90 LEU A N 1
ATOM 690 C CA . LEU A 1 90 ? -24.629 22.617 -0.476 1.00 77.81 90 LEU A CA 1
ATOM 691 C C . LEU A 1 90 ? -25.583 23.816 -0.359 1.00 77.81 90 LEU A C 1
ATOM 693 O O . LEU A 1 90 ? -26.409 24.015 -1.245 1.00 77.81 90 LEU A O 1
ATOM 697 N N . ALA A 1 91 ? -25.548 24.517 0.774 1.00 68.38 91 ALA A N 1
ATOM 698 C CA . ALA A 1 91 ? -26.307 25.751 0.997 1.00 68.38 91 ALA A CA 1
ATOM 699 C C . ALA A 1 91 ? -25.380 26.965 0.902 1.00 68.38 91 ALA A C 1
ATOM 701 O O . ALA A 1 91 ? -24.212 26.828 1.338 1.00 68.38 91 ALA A O 1
#

Foldseek 3Di:
DDDDDDPDDDDDADWDWFKAAPVVRDTRIPDDDPDDPPDDDDDDDGPPPVCPCVPVDDPPPNDDPPDDDDDDSMDGDPPDDDDPDDDDDPD

Sequence 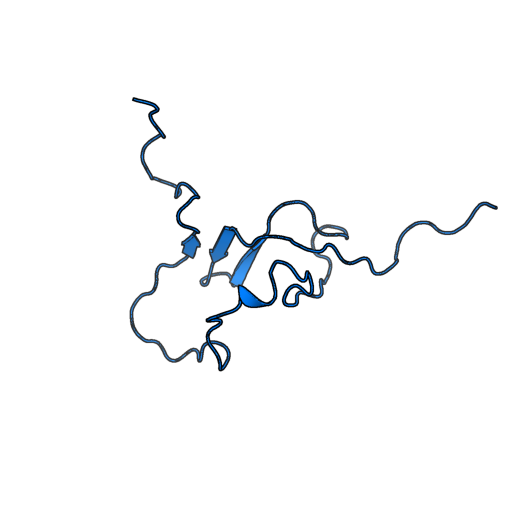(91 aa):
MPGRMGNVYDTAFGLKVWRINTKHNVIYVNGSVPGHRNCLVKVRDTIVPTRLGAAQNPPFPPSSLTRTKSSQRTSTMRTCSRFGEPSVSLA

pLDDT: mean 79.12, std 16.5, range [37.47, 95.75]

Radius of gyration: 17.72 Å; Cα contacts (8 Å, |Δi|>4): 51; chains: 1; bounding box: 36×42×56 Å

Solvent-accessible surface area (backbone atoms only — not comparable to full-atom values): 6742 Å² total; per-residue (Å²): 128,93,75,91,79,77,99,67,95,72,82,85,76,84,65,50,76,51,36,40,29,74,82,78,73,46,76,42,61,50,84,83,71,86,74,64,90,93,60,91,78,91,85,75,84,65,83,52,74,95,49,56,78,70,66,75,75,69,69,78,69,74,77,69,86,74,86,75,74,89,70,62,69,52,55,62,42,93,89,54,86,56,94,87,57,80,81,90,74,95,124

Organism: Anguilla anguilla (NCBI:txid7936)

InterPro domains:
  IPR000597 Large ribosomal subunit protein uL3 [PF00297] (23-51)
  IPR009000 Translation protein, beta-barrel domain superfamily [SSF50447] (1-52)
  IPR019927 Large ribosomal subunit protein uL3, bacteria/organella [PTHR11229] (1-66)

Secondary structure (DSSP, 8-state):
-----S-S-----SPPEEEEETTTTEEEESS--SS-TT----------HHHHTT-S---SSS------S---SEEE-TTSPPTTSPPP---

Mean predicted aligned error: 9.5 Å